Protein AF-A0A7V5GBQ2-F1 (afdb_monomer_lite)

Sequence (131 aa):
DEDGQYTLIINKTYFTFFYYPFKIEFSEKFDDIIKMPDLLTLAAMKVHALGRRAKWKDYVDLYFIMRDFYSLDEINKKAKELFGNEFNEKLIREQLNYFDDIDYSQKVVYKKGFEVSDKTIKKALTEWSLE

Foldseek 3Di:
DCPAKDWDADPNDIDIGGDDVWDADQPDADVVPDTHGDPLLVLLVLLLCCVVAQAVQSLVSNLVCCVPPDALVSSLVSNCVTVPPSGDLLVSLVSLQDNPPHDDVDDDDDDPPRDDDPVVSSVVSNVSSVD

pLDDT: mean 92.15, std 6.95, range [46.16, 97.88]

Radius of gyration: 15.66 Å; chains: 1; bounding box: 36×34×44 Å

Secondary structure (DSSP, 8-state):
--TTEEEEEETTEEEEEE---S-----EEETTTEEE--HHHHHHHHHHHHTT--BHHHHHHHHHHHHHT--HHHHHHHHHHHHGGG--HHHHHHHTT--TT-B--S---PPTT----HHHHHHHHHHHHT-

Structure (mmCIF, N/CA/C/O backbone):
data_AF-A0A7V5GBQ2-F1
#
_entry.id   AF-A0A7V5GBQ2-F1
#
loop_
_atom_site.group_PDB
_atom_site.id
_atom_site.type_symbol
_atom_site.label_atom_id
_atom_site.label_alt_id
_atom_site.label_comp_id
_atom_site.label_asym_id
_atom_site.label_entity_id
_atom_site.label_seq_id
_atom_site.pdbx_PDB_ins_code
_atom_site.Cartn_x
_atom_site.Cartn_y
_atom_site.Cartn_z
_atom_site.occupancy
_atom_site.B_iso_or_equiv
_atom_site.auth_seq_id
_atom_site.auth_comp_id
_atom_site.auth_asym_id
_atom_site.auth_atom_id
_atom_site.pdbx_PDB_model_num
ATOM 1 N N . ASP A 1 1 ? 9.741 17.445 -12.865 1.00 46.16 1 ASP A N 1
ATOM 2 C CA . ASP A 1 1 ? 9.667 16.428 -11.796 1.00 46.16 1 ASP A CA 1
ATOM 3 C C . ASP A 1 1 ? 9.607 15.009 -12.365 1.00 46.16 1 ASP A C 1
ATOM 5 O O . ASP A 1 1 ? 8.671 14.272 -12.087 1.00 46.16 1 ASP A O 1
ATOM 9 N N . GLU A 1 2 ? 10.590 14.613 -13.183 1.00 55.66 2 GLU A N 1
ATOM 10 C CA . GLU A 1 2 ? 10.610 13.297 -13.863 1.00 55.66 2 GLU A CA 1
ATOM 11 C C . GLU A 1 2 ? 11.959 12.565 -13.741 1.00 55.66 2 GLU A C 1
ATOM 13 O O . GLU A 1 2 ? 12.190 11.569 -14.425 1.00 55.66 2 GLU A O 1
ATOM 18 N N . ASP A 1 3 ? 12.860 13.020 -12.867 1.00 74.38 3 ASP A N 1
ATOM 19 C CA . ASP A 1 3 ? 14.129 12.321 -12.665 1.00 74.38 3 ASP A CA 1
ATOM 20 C C . ASP A 1 3 ? 13.888 10.962 -11.990 1.00 74.38 3 ASP A C 1
ATOM 22 O O . ASP A 1 3 ? 13.160 10.850 -11.003 1.00 74.38 3 ASP A O 1
ATOM 26 N N . GLY A 1 4 ? 14.502 9.910 -12.538 1.00 85.50 4 GLY A N 1
ATOM 27 C CA . GLY A 1 4 ? 14.434 8.554 -11.987 1.00 85.50 4 GLY A CA 1
ATOM 28 C C . GLY A 1 4 ? 13.262 7.697 -12.474 1.00 85.50 4 GLY A C 1
ATOM 29 O O . GLY A 1 4 ? 13.089 6.595 -11.961 1.00 85.50 4 GLY A O 1
ATOM 30 N N . GLN A 1 5 ? 12.481 8.126 -13.469 1.00 92.88 5 GLN A N 1
ATOM 31 C CA . GLN A 1 5 ? 11.466 7.269 -14.091 1.00 92.88 5 GLN A CA 1
ATOM 32 C C . GLN A 1 5 ? 11.539 7.280 -15.621 1.00 92.88 5 GLN A C 1
ATOM 34 O O . GLN A 1 5 ? 11.826 8.299 -16.239 1.00 92.88 5 GLN A O 1
ATOM 39 N N . TYR A 1 6 ? 11.242 6.142 -16.245 1.00 93.81 6 TYR A N 1
ATOM 40 C CA . TYR A 1 6 ? 11.123 6.011 -17.696 1.00 93.81 6 TYR A CA 1
ATOM 41 C C . TYR A 1 6 ? 9.833 5.271 -18.037 1.00 93.81 6 TYR A C 1
ATOM 43 O O . TYR A 1 6 ? 9.674 4.102 -17.684 1.00 93.81 6 TYR A O 1
ATOM 51 N N . THR A 1 7 ? 8.902 5.959 -18.702 1.00 95.00 7 THR A N 1
ATOM 52 C CA . THR A 1 7 ? 7.597 5.399 -19.076 1.00 95.00 7 THR A CA 1
ATOM 53 C C . THR A 1 7 ? 7.470 5.269 -20.585 1.00 95.00 7 THR A C 1
ATOM 55 O O . THR A 1 7 ? 7.734 6.210 -21.328 1.00 95.00 7 THR A O 1
ATOM 58 N N . LEU A 1 8 ? 7.008 4.107 -21.032 1.00 96.06 8 LEU A N 1
ATOM 59 C CA . LEU A 1 8 ? 6.740 3.792 -22.429 1.00 96.06 8 LEU A CA 1
ATOM 60 C C . LEU A 1 8 ? 5.393 3.077 -22.564 1.00 96.06 8 LEU A C 1
ATOM 62 O O . LEU A 1 8 ? 4.910 2.449 -21.624 1.00 96.06 8 LEU A O 1
ATOM 66 N N . ILE A 1 9 ? 4.769 3.184 -23.736 1.00 97.25 9 ILE A N 1
ATOM 67 C CA . ILE A 1 9 ? 3.467 2.568 -24.014 1.00 97.25 9 ILE A CA 1
ATOM 68 C C . ILE A 1 9 ? 3.661 1.483 -25.072 1.00 97.25 9 ILE A C 1
ATOM 70 O O . ILE A 1 9 ? 4.011 1.787 -26.210 1.00 97.25 9 ILE A O 1
ATOM 74 N N . ILE A 1 10 ? 3.395 0.224 -24.720 1.00 96.56 10 ILE A N 1
ATOM 75 C CA . ILE A 1 10 ? 3.416 -0.917 -25.652 1.00 96.56 10 ILE A CA 1
ATOM 76 C C . ILE A 1 10 ? 2.004 -1.480 -25.717 1.00 96.56 10 ILE A C 1
ATOM 78 O O . ILE A 1 10 ? 1.437 -1.842 -24.691 1.00 96.56 10 ILE A O 1
ATOM 82 N N . ASN A 1 11 ? 1.419 -1.559 -26.915 1.00 96.25 11 ASN A N 1
ATOM 83 C CA . ASN A 1 11 ? 0.068 -2.100 -27.121 1.00 96.25 11 ASN A CA 1
ATOM 84 C C . ASN A 1 11 ? -0.997 -1.485 -26.189 1.00 96.25 11 ASN A C 1
ATOM 86 O O . ASN A 1 11 ? -1.859 -2.191 -25.674 1.00 96.25 11 ASN A O 1
ATOM 90 N N . LYS A 1 12 ? -0.947 -0.158 -25.986 1.00 95.06 12 LYS A N 1
ATOM 91 C CA . LYS A 1 12 ? -1.817 0.608 -25.064 1.00 95.06 12 LYS A CA 1
ATOM 92 C C . LYS A 1 12 ? -1.629 0.287 -23.571 1.00 95.06 12 LYS A C 1
ATOM 94 O O . LYS A 1 12 ? -2.406 0.771 -22.752 1.00 95.06 12 LYS A O 1
ATOM 99 N N . THR A 1 13 ? -0.590 -0.461 -23.209 1.00 94.00 13 THR A N 1
ATOM 100 C CA . THR A 1 13 ? -0.205 -0.731 -21.821 1.00 94.00 13 THR A CA 1
ATOM 101 C C . THR A 1 13 ? 0.963 0.162 -21.427 1.00 94.00 13 THR A C 1
ATOM 103 O O . THR A 1 13 ? 1.961 0.237 -22.142 1.00 94.00 13 THR A O 1
ATOM 106 N N . TYR A 1 14 ? 0.831 0.839 -20.289 1.00 94.56 14 TYR A N 1
ATOM 107 C CA . TYR A 1 14 ? 1.898 1.647 -19.707 1.00 94.56 14 TYR A CA 1
ATOM 108 C C . TYR A 1 14 ? 2.920 0.747 -19.014 1.00 94.56 14 TYR A C 1
ATOM 110 O O . TYR A 1 14 ? 2.562 -0.049 -18.147 1.00 94.56 14 TYR A O 1
ATOM 118 N N . PHE A 1 15 ? 4.186 0.909 -19.376 1.00 94.56 15 PHE A N 1
ATOM 119 C CA . PHE A 1 15 ? 5.332 0.297 -18.720 1.00 94.56 15 PHE A CA 1
ATOM 120 C C . PHE A 1 15 ? 6.180 1.410 -18.128 1.00 94.56 15 PHE A C 1
ATOM 122 O O . PHE A 1 15 ? 6.676 2.258 -18.866 1.00 94.56 15 PHE A O 1
ATOM 129 N N . THR A 1 16 ? 6.348 1.400 -16.810 1.00 93.56 16 THR A N 1
ATOM 130 C CA . THR A 1 16 ? 7.155 2.391 -16.096 1.00 93.56 16 THR A CA 1
ATOM 131 C C . THR A 1 16 ? 8.295 1.686 -15.382 1.00 93.56 16 THR A C 1
ATOM 133 O O . THR A 1 16 ? 8.070 0.838 -14.522 1.00 93.56 16 THR A O 1
ATOM 136 N N . PHE A 1 17 ? 9.522 2.063 -15.726 1.00 92.50 17 PHE A N 1
ATOM 137 C CA . PHE A 1 17 ? 10.714 1.754 -14.950 1.00 92.50 17 PHE A CA 1
ATOM 138 C C . PHE A 1 17 ? 10.910 2.881 -13.946 1.00 92.50 17 PHE A C 1
ATOM 140 O O . PHE A 1 17 ? 10.955 4.046 -14.335 1.00 92.50 17 PHE A O 1
ATOM 147 N N . PHE A 1 18 ? 10.988 2.539 -12.665 1.00 91.25 18 PHE A N 1
ATOM 148 C CA . PHE A 1 18 ? 11.047 3.507 -11.578 1.00 91.25 18 PHE A CA 1
ATOM 149 C C . PHE A 1 18 ? 12.275 3.238 -10.713 1.00 91.25 18 PHE A C 1
ATOM 151 O O . PHE A 1 18 ? 12.466 2.120 -10.231 1.00 91.25 18 PHE A O 1
ATOM 158 N N . TYR A 1 19 ? 13.104 4.257 -10.508 1.00 92.06 19 TYR A N 1
ATOM 159 C CA . TYR A 1 19 ? 14.178 4.221 -9.531 1.00 92.06 19 TYR A CA 1
ATOM 160 C C . TYR A 1 19 ? 13.568 4.272 -8.131 1.00 92.06 19 TYR A C 1
ATOM 162 O O . TYR A 1 19 ? 13.081 5.307 -7.678 1.00 92.06 19 TYR A O 1
ATOM 170 N N . TYR A 1 20 ? 13.589 3.133 -7.447 1.00 89.81 20 TYR A N 1
ATOM 171 C CA . TYR A 1 20 ? 13.111 3.020 -6.079 1.00 89.81 20 TYR A CA 1
ATOM 172 C C . TYR A 1 20 ? 14.311 3.063 -5.122 1.00 89.81 20 TYR A C 1
ATOM 174 O O . TYR A 1 20 ? 15.152 2.165 -5.183 1.00 89.81 20 TYR A O 1
ATOM 182 N N . PRO A 1 21 ? 14.430 4.081 -4.248 1.00 90.31 21 PRO A N 1
ATOM 183 C CA . PRO A 1 21 ? 15.623 4.278 -3.418 1.00 90.31 21 PRO A CA 1
ATOM 184 C C . PRO A 1 21 ? 15.736 3.276 -2.258 1.00 90.31 21 PRO A C 1
ATOM 186 O O . PRO A 1 21 ? 16.741 3.266 -1.550 1.00 90.31 21 PRO A O 1
ATOM 189 N N . PHE A 1 22 ? 14.725 2.429 -2.059 1.00 92.38 22 PHE A N 1
ATOM 190 C CA . PHE A 1 22 ? 14.704 1.419 -1.009 1.00 92.38 22 PHE A CA 1
ATOM 191 C C . PHE A 1 22 ? 15.104 0.056 -1.555 1.00 92.38 22 PHE A C 1
ATOM 193 O O . PHE A 1 22 ? 14.673 -0.366 -2.631 1.00 92.38 22 PHE A O 1
ATOM 200 N N . LYS A 1 23 ? 15.908 -0.667 -0.778 1.00 92.81 23 LYS A N 1
ATOM 201 C CA . LYS A 1 23 ? 16.303 -2.027 -1.120 1.00 92.81 23 LYS A CA 1
ATOM 202 C C . LYS A 1 23 ? 15.140 -2.977 -0.843 1.00 92.81 23 LYS A C 1
ATOM 204 O O . LYS A 1 23 ? 14.825 -3.249 0.310 1.00 92.81 23 LYS A O 1
ATOM 209 N N . ILE A 1 24 ? 14.547 -3.502 -1.909 1.00 95.00 24 ILE A N 1
ATOM 210 C CA . ILE A 1 24 ? 13.464 -4.483 -1.843 1.00 95.00 24 ILE A CA 1
ATOM 211 C C . ILE A 1 24 ? 13.995 -5.865 -2.216 1.00 95.00 24 ILE A C 1
ATOM 213 O O . ILE A 1 24 ? 14.754 -6.017 -3.175 1.00 95.00 24 ILE A O 1
ATOM 217 N N . GLU A 1 25 ? 13.611 -6.872 -1.439 1.00 93.88 25 GLU A N 1
ATOM 218 C CA . GLU A 1 25 ? 13.875 -8.270 -1.760 1.00 93.88 25 GLU A CA 1
ATOM 219 C C . GLU A 1 25 ? 12.772 -8.813 -2.676 1.00 93.88 25 GLU A C 1
ATOM 221 O O . GLU A 1 25 ? 11.584 -8.627 -2.419 1.00 93.88 25 GLU A O 1
ATOM 226 N N . PHE A 1 26 ? 13.176 -9.483 -3.756 1.00 94.31 26 PHE A N 1
ATOM 227 C CA . PHE A 1 26 ? 12.276 -10.082 -4.740 1.00 94.31 26 PHE A CA 1
ATOM 228 C C . PHE A 1 26 ? 12.344 -11.608 -4.621 1.00 94.31 26 PHE A C 1
ATOM 230 O O . PHE A 1 26 ? 13.028 -12.275 -5.406 1.00 94.31 26 PHE A O 1
ATOM 237 N N . SER A 1 27 ? 11.719 -12.133 -3.569 1.00 94.19 27 SER A N 1
ATOM 238 C CA . SER A 1 27 ? 11.735 -13.552 -3.196 1.00 94.19 27 SER A CA 1
ATOM 239 C C . SER A 1 27 ? 10.821 -14.413 -4.072 1.00 94.19 27 SER A C 1
ATOM 241 O O . SER A 1 27 ? 11.155 -15.565 -4.352 1.00 94.19 27 SER A O 1
ATOM 243 N N . GLU A 1 28 ? 9.711 -13.852 -4.552 1.00 95.69 28 GLU A N 1
ATOM 244 C CA . GLU A 1 28 ? 8.704 -14.573 -5.326 1.00 95.69 28 GLU A CA 1
ATOM 245 C C . GLU A 1 28 ? 9.045 -14.600 -6.814 1.00 95.69 28 GLU A C 1
ATOM 247 O O . GLU A 1 28 ? 9.595 -13.645 -7.372 1.00 95.69 28 GLU A O 1
ATOM 252 N N . LYS A 1 29 ? 8.680 -15.695 -7.485 1.00 94.25 29 LYS A N 1
ATOM 253 C CA . LYS A 1 29 ? 8.814 -15.837 -8.936 1.00 94.25 29 LYS A CA 1
ATOM 254 C C . LYS A 1 29 ? 7.445 -15.900 -9.591 1.00 94.25 29 LYS A C 1
ATOM 256 O O . LYS A 1 29 ? 6.636 -16.758 -9.258 1.00 94.25 29 LYS A O 1
ATOM 261 N N . PHE A 1 30 ? 7.228 -15.042 -10.577 1.00 90.31 30 PHE A N 1
ATOM 262 C CA . PHE A 1 30 ? 6.035 -15.067 -11.408 1.00 90.31 30 PHE A CA 1
ATOM 263 C C . PHE A 1 30 ? 6.340 -15.794 -12.720 1.00 90.31 30 PHE A C 1
ATOM 265 O O . PHE A 1 30 ? 7.092 -15.278 -13.552 1.00 90.31 30 PHE A O 1
ATOM 272 N N . ASP A 1 31 ? 5.800 -17.008 -12.858 1.00 91.31 31 ASP A N 1
ATOM 273 C CA . ASP A 1 31 ? 5.956 -17.908 -14.014 1.00 91.31 31 ASP A CA 1
ATOM 274 C C . ASP A 1 31 ? 7.417 -18.140 -14.461 1.00 91.31 31 ASP A C 1
ATOM 276 O O . ASP A 1 31 ? 7.685 -18.390 -15.632 1.00 91.31 31 ASP A O 1
ATOM 280 N N . ASP A 1 32 ? 8.384 -18.019 -13.540 1.00 87.31 32 ASP A N 1
ATOM 281 C CA . ASP A 1 32 ? 9.834 -17.995 -13.821 1.00 87.31 32 ASP A CA 1
ATOM 282 C C . ASP A 1 32 ? 10.282 -16.903 -14.829 1.00 87.31 32 ASP A C 1
ATOM 284 O O . ASP A 1 32 ? 11.423 -16.910 -15.292 1.00 87.31 32 ASP A O 1
ATOM 288 N N . ILE A 1 33 ? 9.424 -15.918 -15.129 1.00 93.06 33 ILE A N 1
ATOM 289 C CA . ILE A 1 33 ? 9.708 -14.806 -16.052 1.00 93.06 33 ILE A CA 1
ATOM 290 C C . ILE A 1 33 ? 10.289 -13.612 -15.292 1.00 93.06 33 ILE A C 1
ATOM 292 O O . ILE A 1 33 ? 11.320 -13.060 -15.679 1.00 93.06 33 ILE A O 1
ATOM 296 N N . ILE A 1 34 ? 9.628 -13.201 -14.207 1.00 93.19 34 ILE A N 1
ATOM 297 C CA . ILE A 1 34 ? 10.054 -12.071 -13.373 1.00 93.19 34 ILE A CA 1
ATOM 298 C C . ILE A 1 34 ? 10.079 -12.462 -11.902 1.00 93.19 34 ILE A C 1
ATOM 300 O O . ILE A 1 34 ? 9.361 -13.361 -11.464 1.00 93.19 34 ILE A O 1
ATOM 304 N N . LYS A 1 35 ? 10.900 -11.751 -11.130 1.00 94.75 35 LYS A N 1
ATOM 305 C CA . LYS A 1 35 ? 10.849 -11.806 -9.672 1.00 94.75 35 LYS A CA 1
ATOM 306 C C . LYS A 1 35 ? 10.030 -10.642 -9.138 1.00 94.75 35 LYS A C 1
ATOM 308 O O . LYS A 1 35 ? 10.103 -9.541 -9.683 1.00 94.75 35 LYS A O 1
ATOM 313 N N . MET A 1 36 ? 9.286 -10.883 -8.070 1.00 95.00 36 MET A N 1
ATOM 314 C CA . MET A 1 36 ? 8.466 -9.878 -7.402 1.00 95.00 36 MET A CA 1
ATOM 315 C C . MET A 1 36 ? 8.618 -9.973 -5.878 1.00 95.00 36 MET A C 1
ATOM 317 O O . MET A 1 36 ? 9.088 -10.996 -5.375 1.00 95.00 36 MET A O 1
ATOM 321 N N . PRO A 1 37 ? 8.295 -8.905 -5.132 1.00 96.00 37 PRO A N 1
ATOM 322 C CA . PRO A 1 37 ? 8.303 -8.964 -3.678 1.00 96.00 37 PRO A CA 1
ATOM 323 C C . PRO A 1 37 ? 7.197 -9.889 -3.163 1.00 96.00 37 PRO A C 1
ATOM 325 O O . PRO A 1 37 ? 6.183 -10.085 -3.840 1.00 96.00 37 PRO A O 1
ATOM 328 N N . ASP A 1 38 ? 7.377 -10.408 -1.949 1.00 96.38 38 ASP A N 1
ATOM 329 C CA . ASP A 1 38 ? 6.319 -11.135 -1.248 1.00 96.38 38 ASP A CA 1
ATOM 330 C C . ASP A 1 38 ? 5.118 -10.228 -0.910 1.00 96.38 38 ASP A C 1
ATOM 332 O O . ASP A 1 38 ? 5.174 -8.994 -0.990 1.00 96.38 38 ASP A O 1
ATOM 336 N N . LEU A 1 39 ? 3.996 -10.847 -0.535 1.00 97.19 39 LEU A N 1
ATOM 337 C CA . LEU A 1 39 ? 2.747 -10.126 -0.284 1.00 97.19 39 LEU A CA 1
ATOM 338 C C . LEU A 1 39 ? 2.869 -9.111 0.865 1.00 97.19 39 LEU A C 1
ATOM 340 O O . LEU A 1 39 ? 2.325 -8.012 0.763 1.00 97.19 39 LEU A O 1
ATOM 344 N N . LEU A 1 40 ? 3.609 -9.441 1.927 1.00 97.75 40 LEU A N 1
ATOM 345 C CA . LEU A 1 40 ? 3.821 -8.545 3.067 1.00 97.75 40 LEU A CA 1
ATOM 346 C C . LEU A 1 40 ? 4.648 -7.311 2.671 1.00 97.75 40 LEU A C 1
ATOM 348 O O . LEU A 1 40 ? 4.347 -6.189 3.077 1.00 97.75 40 LEU A O 1
ATOM 352 N N . THR A 1 41 ? 5.660 -7.493 1.826 1.00 97.19 41 THR A N 1
ATOM 353 C CA . THR A 1 41 ? 6.472 -6.410 1.263 1.00 97.19 41 THR A CA 1
ATOM 354 C C . THR A 1 41 ? 5.636 -5.528 0.340 1.00 97.19 41 THR A C 1
ATOM 356 O O . THR A 1 41 ? 5.714 -4.304 0.436 1.00 97.19 41 THR A O 1
ATOM 359 N N . LEU A 1 42 ? 4.774 -6.114 -0.498 1.00 96.12 42 LEU A N 1
ATOM 360 C CA . LEU A 1 42 ? 3.824 -5.353 -1.318 1.00 96.12 42 LEU A CA 1
ATOM 361 C C . LEU A 1 42 ? 2.837 -4.545 -0.461 1.00 96.12 42 LEU A C 1
ATOM 363 O O . LEU A 1 42 ? 2.547 -3.392 -0.787 1.00 96.12 42 LEU A O 1
ATOM 367 N N . ALA A 1 43 ? 2.356 -5.114 0.647 1.00 96.44 43 ALA A N 1
ATOM 368 C CA . ALA A 1 43 ? 1.493 -4.422 1.601 1.00 96.44 43 ALA A CA 1
ATOM 369 C C . ALA A 1 43 ? 2.202 -3.212 2.225 1.00 96.44 43 ALA A C 1
ATOM 371 O O . ALA A 1 43 ? 1.671 -2.100 2.207 1.00 96.44 43 ALA A O 1
ATOM 372 N N . ALA A 1 44 ? 3.439 -3.402 2.690 1.00 95.81 44 ALA A N 1
ATOM 373 C CA . ALA A 1 44 ? 4.268 -2.333 3.234 1.00 95.81 44 ALA A CA 1
ATOM 374 C C . ALA A 1 44 ? 4.516 -1.216 2.205 1.00 95.81 44 ALA A C 1
ATOM 376 O O . ALA A 1 44 ? 4.385 -0.033 2.524 1.00 95.81 44 ALA A O 1
ATOM 377 N N . MET A 1 45 ? 4.810 -1.575 0.951 1.00 93.94 45 MET A N 1
ATOM 378 C CA . MET A 1 45 ? 4.971 -0.612 -0.144 1.00 93.94 45 MET A CA 1
ATOM 379 C C . MET A 1 45 ? 3.686 0.182 -0.417 1.00 93.94 45 MET A C 1
ATOM 381 O O . MET A 1 45 ? 3.762 1.388 -0.659 1.00 93.94 45 MET A O 1
ATOM 385 N N . LYS A 1 46 ? 2.509 -0.456 -0.351 1.00 92.88 46 LYS A N 1
ATOM 386 C CA . LYS A 1 46 ? 1.216 0.233 -0.495 1.00 92.88 46 LYS A CA 1
ATOM 387 C C . LYS A 1 46 ? 0.974 1.225 0.628 1.00 92.88 46 LYS A C 1
ATOM 389 O O . LYS A 1 46 ? 0.653 2.375 0.348 1.00 92.88 46 LYS A O 1
ATOM 394 N N . VAL A 1 47 ? 1.186 0.805 1.871 1.00 92.19 47 VAL A N 1
ATOM 395 C CA . VAL A 1 47 ? 1.057 1.676 3.042 1.00 92.19 47 VAL A CA 1
ATOM 396 C C . VAL A 1 47 ? 1.979 2.894 2.922 1.00 92.19 47 VAL A C 1
ATOM 398 O O . VAL A 1 47 ? 1.532 4.021 3.101 1.00 92.19 47 VAL A O 1
ATOM 401 N N . HIS A 1 48 ? 3.239 2.702 2.525 1.00 89.75 48 HIS A N 1
ATOM 402 C CA . HIS A 1 48 ? 4.166 3.816 2.310 1.00 89.75 48 HIS A CA 1
ATOM 403 C C . HIS A 1 48 ? 3.714 4.770 1.186 1.00 89.75 48 HIS A C 1
ATOM 405 O O . HIS A 1 48 ? 3.943 5.978 1.259 1.00 89.75 48 HIS A O 1
ATOM 411 N N . ALA A 1 49 ? 3.053 4.250 0.148 1.00 87.69 49 ALA A N 1
ATOM 412 C CA . ALA A 1 49 ? 2.559 5.049 -0.970 1.00 87.69 49 ALA A CA 1
ATOM 413 C C . ALA A 1 49 ? 1.253 5.810 -0.671 1.00 87.69 49 ALA A C 1
ATOM 415 O O . ALA A 1 49 ? 1.038 6.858 -1.287 1.00 87.69 49 ALA A O 1
ATOM 416 N N . LEU A 1 50 ? 0.415 5.335 0.264 1.00 84.88 50 LEU A N 1
ATOM 417 C CA . LEU A 1 50 ? -0.884 5.948 0.594 1.00 84.88 50 LEU A CA 1
ATOM 418 C C . LEU A 1 50 ? -0.769 7.454 0.861 1.00 84.88 50 LEU A C 1
ATOM 420 O O . LEU A 1 50 ? -1.530 8.240 0.301 1.00 84.88 50 LEU A O 1
ATOM 424 N N . GLY A 1 51 ? 0.238 7.869 1.634 1.00 71.31 51 GLY A N 1
ATOM 425 C CA . GLY A 1 51 ? 0.433 9.276 1.995 1.00 71.31 51 GLY A CA 1
ATOM 426 C C . GLY A 1 51 ? 0.922 10.193 0.884 1.00 71.31 51 GLY A C 1
ATOM 427 O O . GLY A 1 51 ? 0.904 11.409 1.045 1.00 71.31 51 GLY A O 1
ATOM 428 N N . ARG A 1 52 ? 1.363 9.626 -0.240 1.00 76.31 52 ARG A N 1
ATOM 429 C CA . ARG A 1 52 ? 1.826 10.378 -1.416 1.00 76.31 52 ARG A CA 1
ATOM 430 C C . ARG A 1 52 ? 0.817 10.299 -2.565 1.00 76.31 52 ARG A C 1
ATOM 432 O O . ARG A 1 52 ? 0.823 11.151 -3.449 1.00 76.31 52 ARG A O 1
ATOM 439 N N . ARG A 1 53 ? -0.040 9.272 -2.569 1.00 79.69 53 ARG A N 1
ATOM 440 C CA . ARG A 1 53 ? -1.018 8.980 -3.620 1.00 79.69 53 ARG A CA 1
ATOM 441 C C . ARG A 1 53 ? -2.250 8.306 -3.015 1.00 79.69 53 ARG A C 1
ATOM 443 O O . ARG A 1 53 ? -2.324 7.085 -2.916 1.00 79.69 53 ARG A O 1
ATOM 450 N N . ALA A 1 54 ? -3.258 9.106 -2.699 1.00 80.25 54 ALA A N 1
ATOM 451 C CA . ALA A 1 54 ? -4.518 8.619 -2.156 1.00 80.25 54 ALA A CA 1
ATOM 452 C C . ALA A 1 54 ? -5.483 8.190 -3.280 1.00 80.25 54 ALA A C 1
ATOM 454 O O . ALA A 1 54 ? -6.408 8.919 -3.626 1.00 80.25 54 ALA A O 1
ATOM 455 N N . LYS A 1 55 ? -5.273 7.015 -3.892 1.00 91.00 55 LYS A N 1
ATOM 456 C CA . LYS A 1 55 ? -6.245 6.430 -4.841 1.00 91.00 55 LYS A CA 1
ATOM 457 C C . LYS A 1 55 ? -7.069 5.348 -4.173 1.00 91.00 55 LYS A C 1
ATOM 459 O O . LYS A 1 55 ? -6.512 4.474 -3.517 1.00 91.00 55 LYS A O 1
ATOM 464 N N . TRP A 1 56 ? -8.376 5.321 -4.436 1.00 93.50 56 TRP A N 1
ATOM 465 C CA . TRP A 1 56 ? -9.287 4.376 -3.777 1.00 93.50 56 TRP A CA 1
ATOM 466 C C . TRP A 1 56 ? -8.866 2.904 -3.925 1.00 93.50 56 TRP A C 1
ATOM 468 O O . TRP A 1 56 ? -8.967 2.128 -2.982 1.00 93.50 56 TRP A O 1
ATOM 478 N N . LYS A 1 57 ? -8.303 2.517 -5.075 1.00 92.31 57 LYS A N 1
ATOM 479 C CA . LYS A 1 57 ? -7.818 1.146 -5.310 1.00 92.31 57 LYS A CA 1
ATOM 480 C C . LYS A 1 57 ? -6.753 0.691 -4.317 1.00 92.31 57 LYS A C 1
ATOM 482 O O . LYS A 1 57 ? -6.762 -0.471 -3.937 1.00 92.31 57 LYS A O 1
ATOM 487 N N . ASP A 1 58 ? -5.868 1.591 -3.895 1.00 92.31 58 ASP A N 1
ATOM 488 C CA . ASP A 1 58 ? -4.804 1.248 -2.951 1.00 92.31 58 ASP A CA 1
ATOM 489 C C . ASP A 1 58 ? -5.386 0.895 -1.570 1.00 92.31 58 ASP A C 1
ATOM 491 O O . ASP A 1 58 ? -4.927 -0.057 -0.941 1.00 92.31 58 ASP A O 1
ATOM 495 N N . TYR A 1 59 ? -6.473 1.562 -1.163 1.00 94.38 59 TYR A N 1
ATOM 496 C CA . TYR A 1 59 ? -7.246 1.223 0.038 1.00 94.38 59 TYR A CA 1
ATOM 497 C C . TYR A 1 59 ? -7.995 -0.104 -0.099 1.00 94.38 59 TYR A C 1
ATOM 499 O O . TYR A 1 59 ? -8.029 -0.894 0.842 1.00 94.38 59 TYR A O 1
ATOM 507 N N . VAL A 1 60 ? -8.578 -0.374 -1.271 1.00 95.38 60 VAL A N 1
ATOM 508 C CA . VAL A 1 60 ? -9.247 -1.657 -1.531 1.00 95.38 60 VAL A CA 1
ATOM 509 C C . VAL A 1 60 ? -8.255 -2.819 -1.478 1.00 95.38 60 VAL A C 1
ATOM 511 O O . VAL A 1 60 ? -8.553 -3.841 -0.864 1.00 95.38 60 VAL A O 1
ATOM 514 N N . ASP A 1 61 ? -7.073 -2.666 -2.075 1.00 94.81 61 ASP A N 1
ATOM 515 C CA . ASP A 1 61 ? -6.037 -3.699 -2.037 1.00 94.81 61 ASP A CA 1
ATOM 516 C C . ASP A 1 61 ? -5.580 -3.968 -0.597 1.00 94.81 61 ASP A C 1
ATOM 518 O O . ASP A 1 61 ? -5.499 -5.125 -0.185 1.00 94.81 61 ASP A O 1
ATOM 522 N N . LEU A 1 62 ? -5.347 -2.912 0.192 1.00 95.12 62 LEU A N 1
ATOM 523 C CA . LEU A 1 62 ? -5.014 -3.054 1.611 1.00 95.12 62 LEU A CA 1
ATOM 524 C C . LEU A 1 62 ? -6.130 -3.729 2.403 1.00 95.12 62 LEU A C 1
ATOM 526 O O . LEU A 1 62 ? -5.832 -4.575 3.237 1.00 95.12 62 LEU A O 1
ATOM 530 N N . TYR A 1 63 ? -7.398 -3.446 2.100 1.00 96.56 63 TYR A N 1
ATOM 531 C CA . TYR A 1 63 ? -8.516 -4.132 2.741 1.00 96.56 63 TYR A CA 1
ATOM 532 C C . TYR A 1 63 ? -8.467 -5.649 2.548 1.00 96.56 63 TYR A C 1
ATOM 534 O O . TYR A 1 63 ? -8.632 -6.389 3.514 1.00 96.56 63 TYR A O 1
ATOM 542 N N . PHE A 1 64 ? -8.211 -6.128 1.329 1.00 97.44 64 PHE A N 1
ATOM 543 C CA . PHE A 1 64 ? -8.118 -7.570 1.084 1.00 97.44 64 PHE A CA 1
ATOM 544 C C . PHE A 1 64 ? -6.891 -8.191 1.746 1.00 97.44 64 PHE A C 1
ATOM 546 O O . PHE A 1 64 ? -6.996 -9.272 2.323 1.00 97.44 64 PHE A O 1
ATOM 553 N N . ILE A 1 65 ? -5.748 -7.502 1.704 1.00 97.19 65 ILE A N 1
ATOM 554 C CA . ILE A 1 65 ? -4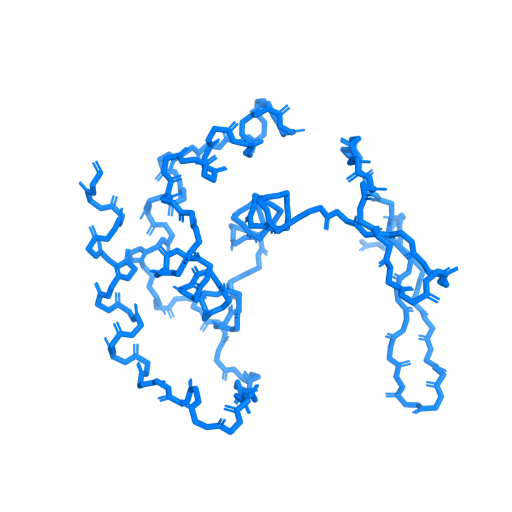.532 -7.969 2.376 1.00 97.19 65 ILE A CA 1
ATOM 555 C C . ILE A 1 65 ? -4.771 -8.093 3.885 1.00 97.19 65 ILE A C 1
ATOM 557 O O . ILE A 1 65 ? -4.428 -9.116 4.475 1.00 97.19 65 ILE A O 1
ATOM 561 N N . MET A 1 66 ? -5.389 -7.081 4.493 1.00 96.69 66 MET A N 1
ATOM 562 C CA . MET A 1 66 ? -5.601 -7.032 5.937 1.00 96.69 66 MET A CA 1
ATOM 563 C C . MET A 1 66 ? -6.670 -7.994 6.432 1.00 96.69 66 MET A C 1
ATOM 565 O O . MET A 1 66 ? -6.535 -8.580 7.501 1.00 96.69 66 MET A O 1
ATOM 569 N N . ARG A 1 67 ? -7.719 -8.195 5.634 1.00 96.94 67 ARG A N 1
ATOM 570 C CA . ARG A 1 67 ? -8.785 -9.141 5.958 1.00 96.94 67 ARG A CA 1
ATOM 571 C C . ARG A 1 67 ? -8.300 -10.589 5.955 1.00 96.94 67 ARG A C 1
ATOM 573 O O . ARG A 1 67 ? -8.734 -11.364 6.802 1.00 96.94 67 ARG A O 1
ATOM 580 N N . ASP A 1 68 ? -7.464 -10.952 4.982 1.00 97.06 68 ASP A N 1
ATOM 581 C CA . ASP A 1 68 ? -7.206 -12.360 4.663 1.00 97.06 68 ASP A CA 1
ATOM 582 C C . ASP A 1 68 ? -5.786 -12.832 5.018 1.00 97.06 68 ASP A C 1
ATOM 584 O O . ASP A 1 68 ? -5.578 -14.041 5.129 1.00 97.06 68 ASP A O 1
ATOM 588 N N . PHE A 1 69 ? -4.809 -11.924 5.171 1.00 97.56 69 PHE A N 1
ATOM 589 C CA . PHE A 1 69 ? -3.389 -12.302 5.235 1.00 97.56 69 PHE A CA 1
ATOM 590 C C . PHE A 1 69 ? -2.592 -11.679 6.388 1.00 97.56 69 PHE A C 1
ATOM 592 O O . PHE A 1 69 ? -1.938 -12.434 7.101 1.00 97.56 69 PHE A O 1
ATOM 599 N N . TYR A 1 70 ? -2.598 -10.350 6.565 1.00 97.88 70 TYR A N 1
ATOM 600 C CA . TYR A 1 70 ? -1.693 -9.676 7.516 1.00 97.88 70 TYR A CA 1
ATOM 601 C C . TYR A 1 70 ? -2.360 -8.543 8.291 1.00 97.88 70 TYR A C 1
ATOM 603 O O . TYR A 1 70 ? -2.979 -7.668 7.699 1.00 97.88 70 TYR A O 1
ATOM 611 N N . SER A 1 71 ? -2.156 -8.481 9.602 1.00 96.38 71 SER A N 1
ATOM 612 C CA . SER A 1 71 ? -2.613 -7.355 10.426 1.00 96.38 71 SER A CA 1
ATOM 613 C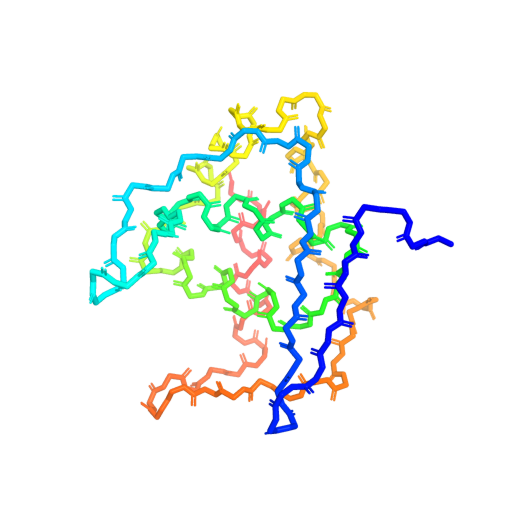 C . SER A 1 71 ? -1.907 -6.034 10.083 1.00 96.38 71 SER A C 1
ATOM 615 O O . SER A 1 71 ? -0.824 -6.011 9.489 1.00 96.38 71 SER A O 1
ATOM 617 N N . LEU A 1 72 ? -2.496 -4.907 10.509 1.00 95.25 72 LEU A N 1
ATOM 618 C CA . LEU A 1 72 ? -1.867 -3.589 10.362 1.00 95.25 72 LEU A CA 1
ATOM 619 C C . LEU A 1 72 ? -0.499 -3.536 11.058 1.00 95.25 72 LEU A C 1
ATOM 621 O O . LEU A 1 72 ? 0.435 -2.955 10.513 1.00 95.25 72 LEU A O 1
ATOM 625 N N . ASP A 1 73 ? -0.366 -4.173 12.225 1.00 95.69 73 ASP A N 1
ATOM 626 C CA . ASP A 1 73 ? 0.883 -4.218 12.993 1.00 95.69 73 ASP A CA 1
ATOM 627 C C . ASP A 1 73 ? 2.002 -4.953 12.236 1.00 95.69 73 ASP A C 1
ATOM 629 O O . ASP A 1 73 ? 3.112 -4.434 12.100 1.00 95.69 73 ASP A O 1
ATOM 633 N N . GLU A 1 74 ? 1.701 -6.112 11.639 1.00 97.31 74 GLU A N 1
ATOM 634 C CA . GLU A 1 74 ? 2.658 -6.851 10.803 1.00 97.31 74 GLU A CA 1
ATOM 635 C C . GLU A 1 74 ? 3.126 -6.018 9.603 1.00 97.31 74 GLU A C 1
ATOM 637 O O . GLU A 1 74 ? 4.326 -5.954 9.307 1.00 97.31 74 GLU A O 1
ATOM 642 N N . ILE A 1 75 ? 2.190 -5.337 8.935 1.00 96.88 75 ILE A N 1
ATOM 643 C CA . ILE A 1 75 ? 2.495 -4.469 7.794 1.00 96.88 75 ILE A CA 1
ATOM 644 C C . ILE A 1 75 ? 3.332 -3.264 8.242 1.00 96.88 75 ILE A C 1
ATOM 646 O O . ILE A 1 75 ? 4.324 -2.938 7.587 1.00 96.88 75 ILE A O 1
ATOM 650 N N . ASN A 1 76 ? 2.991 -2.629 9.367 1.00 95.19 76 ASN A N 1
ATOM 651 C CA . ASN A 1 76 ? 3.736 -1.501 9.932 1.00 95.19 76 ASN A CA 1
ATOM 652 C C . ASN A 1 76 ? 5.160 -1.902 10.305 1.00 95.19 76 ASN A C 1
ATOM 654 O O . ASN A 1 76 ? 6.108 -1.176 9.999 1.00 95.19 76 ASN A O 1
ATOM 658 N N . LYS A 1 77 ? 5.333 -3.074 10.921 1.00 96.56 77 LYS A N 1
ATOM 659 C CA . LYS A 1 77 ? 6.652 -3.611 11.249 1.00 96.56 77 LYS A CA 1
ATOM 660 C C . LYS A 1 77 ? 7.489 -3.805 9.987 1.00 96.56 77 LYS A C 1
ATOM 662 O O . LYS A 1 77 ? 8.612 -3.304 9.931 1.00 96.56 77 LYS A O 1
ATOM 667 N N . LYS A 1 78 ? 6.928 -4.433 8.946 1.00 97.12 78 LYS A N 1
ATOM 668 C CA . LYS A 1 78 ? 7.624 -4.600 7.662 1.00 97.12 78 LYS A CA 1
ATOM 669 C C . LYS A 1 78 ? 7.949 -3.255 7.007 1.00 97.12 78 LYS A C 1
ATOM 671 O O . LYS A 1 78 ? 9.059 -3.057 6.524 1.00 97.12 78 LYS A O 1
ATOM 676 N N . ALA A 1 79 ? 7.014 -2.309 7.003 1.00 95.81 79 ALA A N 1
ATOM 677 C CA . ALA A 1 79 ? 7.229 -0.981 6.434 1.00 95.81 79 ALA A CA 1
ATOM 678 C C . ALA A 1 79 ? 8.328 -0.211 7.179 1.00 95.81 79 ALA A C 1
ATOM 680 O O . ALA A 1 79 ? 9.183 0.411 6.551 1.00 95.81 79 ALA A O 1
ATOM 681 N N . LYS A 1 80 ? 8.371 -0.313 8.509 1.00 95.38 80 LYS A N 1
ATOM 682 C CA . LYS A 1 80 ? 9.438 0.264 9.328 1.00 95.38 80 LYS A CA 1
ATOM 683 C C . LYS A 1 80 ? 10.799 -0.365 9.032 1.00 95.38 80 LYS A C 1
ATOM 685 O O . LYS A 1 80 ? 11.790 0.356 8.973 1.00 95.38 80 LYS A O 1
ATOM 690 N N . GLU A 1 81 ? 10.855 -1.677 8.814 1.00 96.06 81 GLU A N 1
ATOM 691 C CA . GLU A 1 81 ? 12.082 -2.369 8.401 1.00 96.06 81 GLU A CA 1
ATOM 692 C C . GLU A 1 81 ? 12.580 -1.899 7.022 1.00 96.06 81 GLU A C 1
ATOM 694 O O . GLU A 1 81 ? 13.782 -1.722 6.837 1.00 96.06 81 GLU A O 1
ATOM 699 N N . LEU A 1 82 ? 11.673 -1.666 6.065 1.00 95.56 82 LEU A N 1
ATOM 700 C CA . LEU A 1 82 ? 12.020 -1.292 4.687 1.00 95.56 82 LEU A CA 1
ATOM 701 C C . LEU A 1 82 ? 12.356 0.195 4.512 1.00 95.56 82 LEU A C 1
ATOM 703 O O . LEU A 1 82 ? 13.275 0.536 3.767 1.00 95.56 82 LEU A O 1
ATOM 707 N N . PHE A 1 83 ? 11.599 1.078 5.165 1.00 94.06 83 PHE A N 1
ATOM 708 C CA . PHE A 1 83 ? 11.651 2.527 4.930 1.00 94.06 83 PHE A CA 1
ATOM 709 C C . PHE A 1 83 ? 12.266 3.305 6.101 1.00 94.06 83 PHE A C 1
ATOM 711 O O . PHE A 1 83 ? 12.552 4.496 5.969 1.00 94.06 83 PHE A O 1
ATOM 718 N N . GLY A 1 84 ? 12.497 2.652 7.245 1.00 92.12 84 GLY A N 1
ATOM 719 C CA . GLY A 1 84 ? 13.161 3.241 8.404 1.00 92.12 84 GLY A CA 1
ATOM 720 C C . GLY A 1 84 ? 12.508 4.548 8.850 1.00 92.12 84 GLY A C 1
ATOM 721 O O . GLY A 1 84 ? 11.321 4.592 9.167 1.00 92.12 84 GLY A O 1
ATOM 722 N N . ASN A 1 85 ? 13.293 5.626 8.855 1.00 90.25 85 ASN A N 1
ATOM 723 C CA . ASN A 1 85 ? 12.855 6.953 9.298 1.00 90.25 85 ASN A CA 1
ATOM 724 C C . ASN A 1 85 ? 11.836 7.619 8.358 1.00 90.25 85 ASN A C 1
ATOM 726 O O . ASN A 1 85 ? 11.185 8.576 8.769 1.00 90.25 85 ASN A O 1
ATOM 730 N N . GLU A 1 86 ? 11.686 7.145 7.116 1.00 88.12 86 GLU A N 1
ATOM 731 C CA . GLU A 1 86 ? 10.646 7.643 6.206 1.00 88.12 86 GLU A CA 1
ATOM 732 C C . GLU A 1 86 ? 9.261 7.049 6.503 1.00 88.12 86 GLU A C 1
ATOM 734 O O . GLU A 1 86 ? 8.270 7.450 5.891 1.00 88.12 86 GLU A O 1
ATOM 739 N N . PHE A 1 87 ? 9.171 6.098 7.437 1.00 91.50 87 PHE A N 1
ATOM 740 C CA . PHE A 1 87 ? 7.914 5.494 7.852 1.00 91.50 87 PHE A CA 1
ATOM 741 C C . PHE A 1 87 ? 7.372 6.124 9.138 1.00 91.50 87 PHE A C 1
ATOM 743 O O . P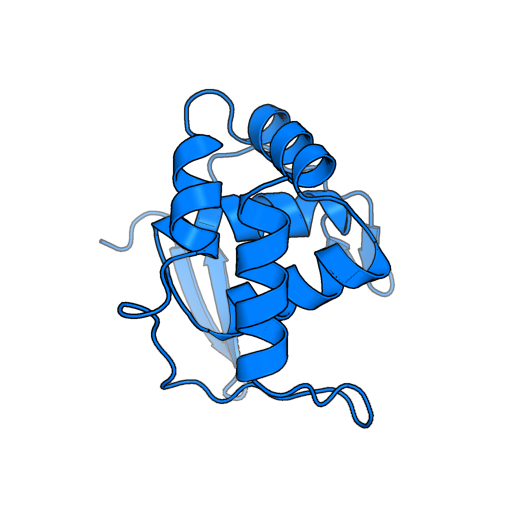HE A 1 87 ? 8.060 6.194 10.157 1.00 91.50 87 PHE A O 1
ATOM 750 N N . ASN A 1 88 ? 6.101 6.526 9.109 1.00 90.81 88 ASN A N 1
ATOM 751 C CA . ASN A 1 88 ? 5.385 7.035 10.272 1.00 90.81 88 ASN A CA 1
ATOM 752 C C . ASN A 1 88 ? 4.066 6.278 10.445 1.00 90.81 88 ASN A C 1
ATOM 754 O O . ASN A 1 88 ? 3.092 6.541 9.746 1.00 90.81 88 ASN A O 1
ATOM 758 N N . GLU A 1 89 ? 4.034 5.367 11.412 1.00 90.88 89 GLU A N 1
ATOM 759 C CA . GLU A 1 89 ? 2.857 4.553 11.719 1.00 90.88 89 GLU A CA 1
ATOM 760 C C . GLU A 1 89 ? 1.618 5.390 12.071 1.00 90.88 89 GLU A C 1
ATOM 762 O O . GLU A 1 89 ? 0.511 5.076 11.633 1.00 90.88 89 GLU A O 1
ATOM 767 N N . LYS A 1 90 ? 1.786 6.484 12.826 1.00 91.06 90 LYS A N 1
ATOM 768 C CA . LYS A 1 90 ? 0.661 7.344 13.217 1.00 91.06 90 LYS A CA 1
ATOM 769 C C . LYS A 1 90 ? -0.028 7.935 11.986 1.00 91.06 90 LYS A C 1
ATOM 771 O O . LYS A 1 90 ? -1.252 7.952 11.917 1.00 91.06 90 LYS A O 1
ATOM 776 N N . LEU A 1 91 ? 0.767 8.358 11.006 1.00 90.44 91 LEU A N 1
ATOM 777 C CA . LEU A 1 91 ? 0.265 8.924 9.758 1.00 90.44 91 LEU A CA 1
ATOM 778 C C . LEU A 1 91 ? -0.557 7.899 8.957 1.00 90.44 91 LEU A C 1
ATOM 780 O O . LEU A 1 91 ? -1.567 8.257 8.359 1.00 90.44 91 LEU A O 1
ATOM 784 N N . ILE A 1 92 ? -0.166 6.624 8.975 1.00 91.06 92 ILE A N 1
ATOM 785 C CA . ILE A 1 92 ? -0.921 5.554 8.309 1.00 91.06 92 ILE A CA 1
ATOM 786 C C . ILE A 1 92 ? -2.284 5.356 8.959 1.00 91.06 92 ILE A C 1
ATOM 788 O O . ILE A 1 92 ? -3.293 5.285 8.263 1.00 91.06 92 ILE A O 1
ATOM 792 N N . ARG A 1 93 ? -2.331 5.307 10.292 1.00 91.94 93 ARG A N 1
ATOM 793 C CA . ARG A 1 93 ? -3.592 5.166 11.033 1.00 91.94 93 ARG A CA 1
ATOM 794 C C . ARG A 1 93 ? -4.550 6.317 10.722 1.00 91.94 93 ARG A C 1
ATOM 796 O O . ARG A 1 93 ? -5.727 6.083 10.474 1.00 91.94 93 ARG A O 1
ATOM 803 N N . GLU A 1 94 ? -4.036 7.543 10.642 1.00 91.50 94 GLU A N 1
ATOM 804 C CA . GLU A 1 94 ? -4.818 8.711 10.215 1.00 91.50 94 GLU A CA 1
ATOM 805 C C . GLU A 1 94 ? -5.337 8.555 8.773 1.00 91.50 94 GLU A C 1
ATOM 807 O O . GLU A 1 94 ? -6.522 8.770 8.515 1.00 91.50 94 GLU A O 1
ATOM 812 N N . GLN A 1 95 ? -4.490 8.106 7.843 1.00 89.94 95 GLN A N 1
ATOM 813 C CA . GLN A 1 95 ? -4.864 7.895 6.438 1.00 89.94 95 GLN A CA 1
ATOM 814 C C . GLN A 1 95 ? -5.908 6.799 6.243 1.00 89.94 95 GLN A C 1
ATOM 816 O O . GLN A 1 95 ? -6.737 6.916 5.344 1.00 89.94 95 GLN A O 1
ATOM 821 N N . LEU A 1 96 ? -5.892 5.752 7.070 1.00 91.81 96 LEU A N 1
ATOM 822 C CA . LEU A 1 96 ? -6.880 4.670 7.043 1.00 91.81 96 LEU A CA 1
ATOM 823 C C . LEU A 1 96 ? -8.249 5.083 7.595 1.00 91.81 96 LEU A C 1
ATOM 825 O O . LEU A 1 96 ? -9.212 4.345 7.407 1.00 91.81 96 LEU A O 1
ATOM 829 N N . ASN A 1 97 ? -8.349 6.248 8.239 1.00 91.44 97 ASN A N 1
ATOM 830 C CA . ASN A 1 97 ? -9.590 6.760 8.817 1.00 91.44 97 ASN A CA 1
ATOM 831 C C . ASN A 1 97 ? -10.120 8.029 8.119 1.00 91.44 97 ASN A C 1
ATOM 833 O O . ASN A 1 97 ? -11.214 8.498 8.428 1.00 91.44 97 ASN A O 1
ATOM 837 N N . TYR A 1 98 ? -9.369 8.597 7.175 1.00 88.44 98 TYR A N 1
ATOM 838 C CA . TYR A 1 98 ? -9.749 9.816 6.466 1.00 88.44 98 TYR A CA 1
ATOM 839 C C . TYR A 1 98 ? -9.848 9.564 4.959 1.00 88.44 98 TYR A C 1
ATOM 841 O O . TYR A 1 98 ? -8.852 9.312 4.283 1.00 88.44 98 TYR A O 1
ATOM 849 N N . PHE A 1 99 ? -11.075 9.626 4.430 1.00 90.38 99 PHE A N 1
ATOM 850 C CA . PHE A 1 99 ? -11.388 9.207 3.057 1.00 90.38 99 PHE A CA 1
ATOM 851 C C . PHE A 1 99 ? -11.846 10.339 2.128 1.00 90.38 99 PHE A C 1
ATOM 853 O O . PHE A 1 99 ? -12.210 10.056 0.979 1.00 90.38 99 PHE A O 1
ATOM 860 N N . ASP A 1 100 ? -11.882 11.577 2.623 1.00 85.88 100 ASP A N 1
ATOM 861 C CA . ASP A 1 100 ? -12.497 12.714 1.928 1.00 85.88 100 ASP A CA 1
ATOM 862 C C . ASP A 1 100 ? -11.631 13.215 0.763 1.00 85.88 100 ASP A C 1
ATOM 864 O O . ASP A 1 100 ? -12.164 13.552 -0.291 1.00 85.88 100 ASP A O 1
ATOM 868 N N . ASP A 1 101 ? -10.302 13.141 0.898 1.00 83.75 101 ASP A N 1
ATOM 869 C CA . ASP A 1 101 ? -9.339 13.584 -0.124 1.00 83.75 101 ASP A CA 1
ATOM 870 C C . ASP A 1 101 ? -8.825 12.437 -1.021 1.00 83.75 101 ASP A C 1
ATOM 872 O O . ASP A 1 101 ? -7.759 12.526 -1.635 1.00 83.75 101 ASP A O 1
ATOM 876 N N . ILE A 1 102 ? -9.573 11.331 -1.104 1.00 89.94 102 ILE A N 1
ATOM 877 C CA . ILE A 1 102 ? -9.228 10.188 -1.959 1.00 89.94 102 ILE A CA 1
ATOM 878 C C . ILE A 1 102 ? -9.737 10.404 -3.388 1.00 89.94 102 ILE A C 1
ATOM 880 O O . ILE A 1 102 ? -10.880 10.789 -3.622 1.00 89.94 102 ILE A O 1
ATOM 884 N N . ASP A 1 103 ? -8.909 10.051 -4.368 1.00 90.12 103 ASP A N 1
ATOM 885 C CA . ASP A 1 103 ? -9.294 9.988 -5.773 1.00 90.12 103 ASP A CA 1
ATOM 886 C C . ASP A 1 103 ? -10.066 8.689 -6.089 1.00 90.12 103 ASP A C 1
ATOM 888 O O . ASP A 1 103 ? -9.511 7.580 -6.083 1.00 90.12 103 ASP A O 1
ATOM 892 N N . TYR A 1 104 ? -11.355 8.845 -6.411 1.00 91.50 104 TYR A N 1
ATOM 893 C CA . TYR A 1 104 ? -12.277 7.778 -6.830 1.00 91.50 104 TYR A CA 1
ATOM 894 C C . TYR A 1 104 ? -12.480 7.707 -8.355 1.00 91.50 104 TYR A C 1
ATOM 896 O O . TYR A 1 104 ? -13.289 6.908 -8.832 1.00 91.50 104 TYR A O 1
ATOM 904 N N . SER A 1 105 ? -11.773 8.524 -9.146 1.00 89.75 105 SER A N 1
ATOM 905 C CA . SER A 1 105 ? -11.946 8.593 -10.607 1.00 89.75 105 SER A CA 1
ATOM 906 C C . SER A 1 105 ? -11.711 7.242 -11.291 1.00 89.75 105 SER A C 1
ATOM 908 O O . SER A 1 105 ? -12.373 6.892 -12.275 1.00 89.75 105 SER A O 1
ATOM 910 N N . GLN A 1 106 ? -10.791 6.441 -10.748 1.00 86.75 106 GLN A N 1
ATOM 911 C CA . GLN A 1 106 ? -10.458 5.132 -11.280 1.00 86.75 106 GLN A CA 1
ATOM 912 C C . GLN A 1 106 ? -11.326 4.036 -10.646 1.00 86.75 106 GLN A C 1
ATOM 914 O O . GLN A 1 106 ? -11.070 3.587 -9.530 1.00 86.75 106 GLN A O 1
ATOM 919 N N . LYS A 1 107 ? -12.290 3.510 -11.408 1.00 89.50 107 LYS A N 1
ATOM 920 C CA . LYS A 1 107 ? -13.146 2.395 -10.964 1.00 89.50 107 LYS A CA 1
ATOM 921 C C . LYS A 1 107 ? -12.335 1.160 -10.577 1.00 89.50 107 LYS A C 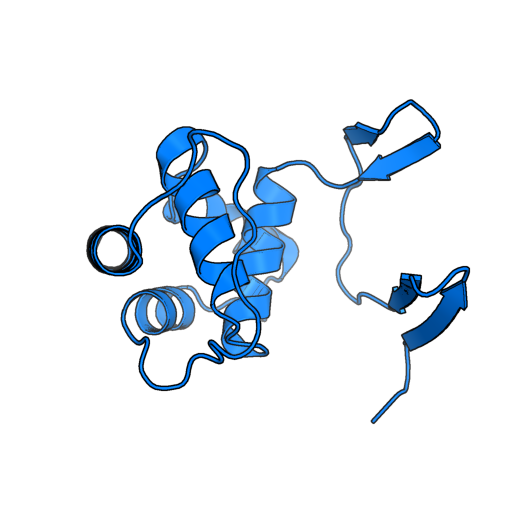1
ATOM 923 O O . LYS A 1 107 ? -11.463 0.721 -11.337 1.00 89.50 107 LYS A O 1
ATOM 928 N N . VAL A 1 108 ? -12.654 0.582 -9.421 1.00 92.69 108 VAL A N 1
ATOM 929 C 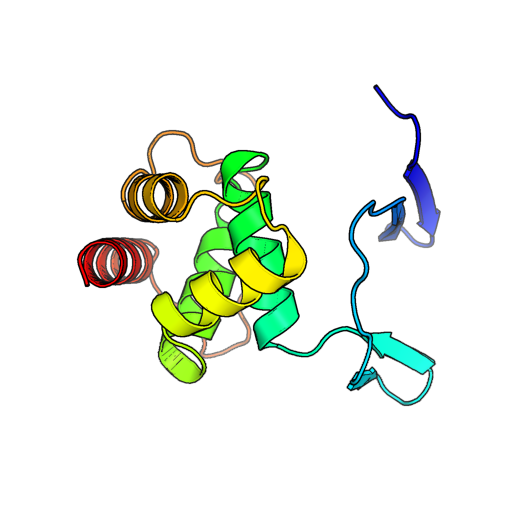CA . VAL A 1 108 ? -12.113 -0.703 -8.964 1.00 92.69 108 VAL A CA 1
ATOM 930 C C . VAL A 1 108 ? -12.667 -1.814 -9.853 1.00 92.69 108 VAL A C 1
ATOM 932 O O . VAL A 1 108 ? -13.864 -1.862 -10.130 1.00 92.69 108 VAL A O 1
ATOM 935 N N . VAL A 1 109 ? -11.783 -2.683 -10.337 1.00 92.94 109 VAL A N 1
ATOM 936 C CA . VAL A 1 109 ? -12.159 -3.859 -11.128 1.00 92.94 109 VAL A CA 1
ATOM 937 C C . VAL A 1 109 ? -11.919 -5.067 -10.242 1.00 92.94 109 VAL A C 1
ATOM 939 O O . VAL A 1 109 ? -10.774 -5.431 -9.993 1.00 92.94 109 VAL A O 1
ATOM 942 N N . TYR A 1 110 ? -13.000 -5.644 -9.732 1.00 93.25 110 TYR A N 1
ATOM 943 C CA . TYR A 1 110 ? -12.935 -6.799 -8.847 1.00 93.25 110 TYR A CA 1
ATOM 944 C C . TYR A 1 110 ? -12.807 -8.093 -9.645 1.00 93.25 110 TYR A C 1
ATOM 946 O O . TYR A 1 110 ? -13.313 -8.223 -10.764 1.00 93.25 110 TYR A O 1
ATOM 954 N N . LYS A 1 111 ? -12.174 -9.090 -9.028 1.00 92.50 111 LYS A N 1
ATOM 955 C CA . LYS A 1 111 ? -12.343 -10.479 -9.447 1.00 92.50 111 LYS A CA 1
ATOM 956 C C . LYS A 1 111 ? -13.793 -10.889 -9.171 1.00 92.50 111 LYS A C 1
ATOM 958 O O . LYS A 1 111 ? -14.349 -10.524 -8.140 1.00 92.50 111 LYS A O 1
ATOM 963 N N . LYS A 1 112 ? -14.388 -11.677 -10.069 1.00 93.62 112 LYS A N 1
ATOM 964 C CA . LYS A 1 112 ? -15.755 -12.193 -9.905 1.00 93.62 112 LYS A CA 1
ATOM 965 C C . LYS A 1 112 ? -15.925 -12.855 -8.529 1.00 93.62 112 LYS A C 1
ATOM 967 O O . LYS A 1 112 ? -15.183 -13.788 -8.219 1.00 93.62 112 LYS A O 1
ATOM 972 N N . GLY A 1 113 ? -16.904 -12.399 -7.748 1.00 93.19 113 GLY A N 1
ATOM 973 C CA . GLY A 1 113 ? -17.211 -12.904 -6.404 1.00 93.19 113 GLY A CA 1
ATOM 974 C C . GLY A 1 113 ? -16.457 -12.211 -5.263 1.00 93.19 113 GLY A C 1
ATOM 975 O O . GLY A 1 113 ? -16.624 -12.603 -4.112 1.00 93.19 113 GLY A O 1
ATOM 976 N N . PHE A 1 114 ? -15.627 -11.210 -5.564 1.00 93.94 114 PHE A N 1
ATOM 977 C CA . PHE A 1 114 ? -14.886 -10.409 -4.582 1.00 93.94 114 PHE A CA 1
ATOM 978 C C . PHE A 1 114 ? -15.429 -8.981 -4.481 1.00 93.94 114 PHE A C 1
ATOM 980 O O . PHE A 1 114 ? -14.784 -8.114 -3.901 1.00 93.94 114 PHE A O 1
ATOM 987 N N . GLU A 1 115 ? -16.592 -8.700 -5.059 1.00 95.25 115 GLU A N 1
ATOM 988 C CA . GLU A 1 115 ? -17.219 -7.390 -4.982 1.00 95.25 115 GLU A CA 1
ATOM 989 C C . GLU A 1 115 ? -17.588 -7.071 -3.528 1.00 95.25 115 GLU A C 1
ATOM 991 O O . GLU A 1 115 ? -18.348 -7.790 -2.879 1.00 95.25 115 GLU A O 1
ATOM 996 N N . VAL A 1 116 ? -17.055 -5.967 -3.011 1.00 96.19 116 VAL A N 1
ATOM 997 C CA . VAL A 1 116 ? -17.335 -5.481 -1.658 1.00 96.19 116 VAL A CA 1
ATOM 998 C C . VAL A 1 116 ? -17.719 -4.013 -1.753 1.00 96.19 116 VAL A C 1
ATOM 1000 O O . VAL A 1 116 ? -17.113 -3.255 -2.506 1.00 96.19 116 VAL A O 1
ATOM 1003 N N . SER A 1 117 ? -18.746 -3.609 -1.005 1.00 96.12 117 SER A N 1
ATOM 1004 C CA . SER A 1 117 ? -19.192 -2.216 -1.011 1.00 96.12 117 SER A CA 1
ATOM 1005 C C . SER A 1 117 ? -18.149 -1.294 -0.378 1.00 96.12 117 SER A C 1
ATOM 1007 O O . SER A 1 117 ? -17.565 -1.637 0.653 1.00 96.12 117 SER A O 1
ATOM 1009 N N . ASP A 1 118 ? -17.990 -0.085 -0.921 1.00 95.50 118 ASP A N 1
ATOM 1010 C CA . ASP A 1 118 ? -17.068 0.912 -0.364 1.00 95.50 118 ASP A CA 1
ATOM 1011 C C . ASP A 1 118 ? -17.358 1.206 1.113 1.00 95.50 118 ASP A C 1
ATOM 1013 O O . ASP A 1 118 ? -16.441 1.401 1.903 1.00 95.50 118 ASP A O 1
ATOM 1017 N N . LYS A 1 119 ? -18.634 1.174 1.518 1.00 96.31 119 LYS A N 1
ATOM 1018 C CA . LYS A 1 119 ? -19.044 1.354 2.917 1.00 96.31 119 LYS A CA 1
ATOM 1019 C C . LYS A 1 119 ? -18.458 0.275 3.831 1.00 96.31 119 LYS A C 1
ATOM 1021 O O . LYS A 1 119 ? -18.022 0.590 4.935 1.00 96.31 119 LYS A O 1
ATOM 1026 N N . THR A 1 120 ? -18.459 -0.980 3.386 1.00 97.50 120 THR A N 1
ATOM 1027 C CA . THR A 1 120 ? -17.875 -2.102 4.136 1.00 97.50 120 THR A CA 1
ATOM 1028 C C . THR A 1 120 ? -16.365 -1.937 4.260 1.00 97.50 120 THR A C 1
ATOM 1030 O O . THR A 1 120 ? -15.827 -2.117 5.348 1.00 97.50 120 THR A O 1
ATOM 1033 N N . ILE A 1 121 ? -15.703 -1.553 3.165 1.00 97.12 121 ILE A N 1
ATOM 1034 C CA . ILE A 1 121 ? -14.252 -1.341 3.123 1.00 97.12 121 ILE A CA 1
ATOM 1035 C C . ILE A 1 121 ? -13.856 -0.201 4.065 1.00 97.12 121 ILE A C 1
ATOM 1037 O O . ILE A 1 121 ? -13.038 -0.407 4.954 1.00 97.12 121 ILE A O 1
ATOM 1041 N N . LYS A 1 122 ? -14.491 0.973 3.938 1.00 96.75 122 LYS A N 1
ATOM 1042 C CA . LYS A 1 122 ? -14.231 2.136 4.803 1.00 96.75 122 LYS A CA 1
ATOM 1043 C C . LYS A 1 122 ? -14.415 1.801 6.279 1.00 96.75 122 LYS A C 1
ATOM 1045 O O . LYS A 1 122 ? -13.560 2.135 7.085 1.00 96.75 122 LYS A O 1
ATOM 1050 N N . LYS A 1 123 ? -15.503 1.099 6.622 1.00 97.38 123 LYS A N 1
ATOM 1051 C CA . LYS A 1 123 ? -15.771 0.690 8.003 1.00 97.38 123 LYS A CA 1
ATOM 1052 C C . LYS A 1 123 ? -14.642 -0.184 8.564 1.00 97.38 123 LYS A C 1
ATOM 1054 O O . LYS A 1 123 ? -14.154 0.113 9.646 1.00 97.38 123 LYS A O 1
ATOM 1059 N N . ALA A 1 124 ? -14.224 -1.212 7.825 1.00 97.44 124 ALA A N 1
ATOM 1060 C CA . ALA A 1 124 ? -13.167 -2.116 8.273 1.00 97.44 124 ALA A CA 1
ATOM 1061 C C . ALA A 1 124 ? -11.817 -1.396 8.433 1.00 97.44 124 ALA A C 1
ATOM 1063 O O . ALA A 1 124 ? -11.147 -1.566 9.444 1.00 97.44 124 ALA A O 1
ATOM 1064 N N . LEU A 1 125 ? -11.445 -0.538 7.475 1.00 96.00 125 LEU A N 1
ATOM 1065 C CA . LEU A 1 125 ? -10.200 0.236 7.544 1.00 96.00 125 LEU A CA 1
ATOM 1066 C C . LEU A 1 125 ? -10.187 1.205 8.737 1.00 96.00 125 LEU A C 1
ATOM 1068 O O . LEU A 1 125 ? -9.179 1.291 9.435 1.00 96.00 125 LEU A O 1
ATOM 1072 N N . THR A 1 126 ? -11.312 1.874 9.017 1.00 96.19 126 THR A N 1
ATOM 1073 C CA . THR A 1 126 ? -11.466 2.696 10.225 1.00 96.19 126 THR A CA 1
ATOM 1074 C C . THR A 1 126 ? -11.311 1.854 11.490 1.00 96.19 126 THR A C 1
ATOM 1076 O O . THR A 1 126 ? -10.587 2.266 12.389 1.00 96.19 126 THR A O 1
ATOM 1079 N N . GLU A 1 127 ? -11.946 0.683 11.575 1.00 96.19 127 GLU A N 1
ATOM 1080 C CA . GLU A 1 127 ? -11.840 -0.201 12.746 1.00 96.19 127 GLU A CA 1
ATOM 1081 C C . GLU A 1 127 ? -10.387 -0.641 12.988 1.00 96.19 127 GLU A C 1
ATOM 1083 O O . GLU A 1 127 ? -9.862 -0.413 14.075 1.00 96.19 127 GLU A O 1
ATOM 1088 N N . TRP A 1 128 ? -9.692 -1.136 11.961 1.00 95.19 128 TRP A N 1
ATOM 1089 C CA . TRP A 1 128 ? -8.287 -1.552 12.077 1.00 95.19 128 TRP A CA 1
ATOM 1090 C C . TRP A 1 128 ? -7.318 -0.400 12.353 1.00 95.19 128 TRP A C 1
ATOM 1092 O O . TRP A 1 128 ? -6.248 -0.615 12.913 1.00 95.19 128 TRP A O 1
ATOM 1102 N N . SER A 1 129 ? -7.663 0.838 11.984 1.00 92.88 129 SER A N 1
ATOM 1103 C CA . SER A 1 129 ? -6.827 2.003 12.305 1.00 92.88 129 SER A CA 1
ATOM 1104 C C . SER A 1 129 ? -6.745 2.291 13.812 1.00 92.88 129 SER A C 1
ATOM 1106 O O . SER A 1 129 ? -5.792 2.940 14.259 1.00 92.88 129 SER A O 1
ATOM 1108 N N . LEU A 1 130 ? -7.727 1.807 14.583 1.00 90.25 130 LEU A N 1
ATOM 1109 C CA . LEU A 1 130 ? -7.875 2.032 16.022 1.00 90.25 130 LEU A CA 1
ATOM 1110 C C . LEU A 1 130 ? -7.279 0.909 16.885 1.00 90.25 130 LEU A C 1
ATOM 1112 O O . LEU A 1 130 ? -7.131 1.116 18.089 1.00 90.25 130 LEU A O 1
ATOM 1116 N N . GLU A 1 131 ? -6.968 -0.245 16.288 1.00 78.75 131 GLU A N 1
ATOM 1117 C CA . GLU A 1 131 ? -6.365 -1.418 16.950 1.00 78.75 131 GLU A CA 1
ATOM 1118 C C . GLU A 1 131 ? -4.855 -1.258 17.164 1.00 78.75 131 GLU A C 1
ATOM 1120 O O . GLU A 1 131 ? -4.401 -1.413 18.3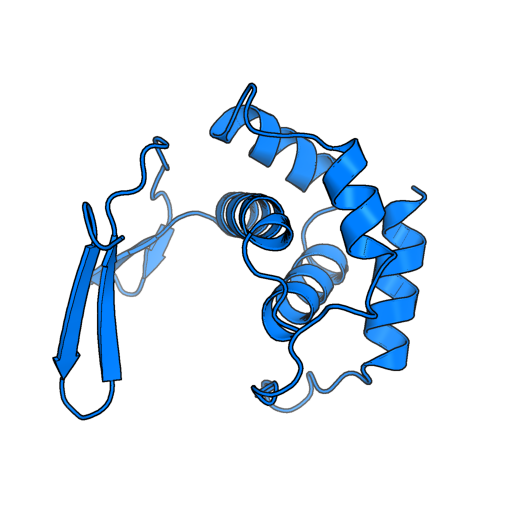16 1.00 78.75 131 GLU A O 1
#